Protein AF-A0A3D0MZP7-F1 (afdb_monomer)

Nearest PDB structures (foldseek):
  9etn-assembly1_A  TM=4.010E-01  e=2.935E-01  Mus musculus
  6pai-assembly1_A  TM=3.762E-01  e=2.796E+00  Homo sapiens
  7ukn-assembly1_A  TM=3.385E-01  e=3.761E+00  Homo sapiens
  4a0a-assembly1_A  TM=2.813E-01  e=3.340E+00  Homo sapiens
  7lps-assembly1_A  TM=2.825E-01  e=3.340E+00  Homo sapiens

Foldseek 3Di:
DAQAFALLPLDADDQVNVQQFACCLCVPPVNAHQWEWGDRPNPNAIWTWHQALQQKIKTWDFPDHRNDTDTDPPRIDIDPDGDPSVPNDDPHHWYWHHNPSLRGTWIKGWDDFDQDPVVRDTGIGIDTDDDPDNCVDDDPVVVVVVSVVVSVVVVVD

Sequence (157 aa):
SGILKADEINKVWTKEEISALSNDFIFNSLNIKNPLIADENGDGNFDILNFESNGEIRAYYNTGSNQNPVFSKDNFKIFDEKISSVINSIPMPLVFADNDGDKDPDMFLITDVKYNNVEKTFQKEVKVMENSFDFSHYTLITIILVLIIVILLIKIL

Mean predicted aligned error: 7.78 Å

Radius of gyration: 14.93 Å; Cα contacts (8 Å, |Δi|>4): 304; chains: 1; bounding box: 35×36×46 Å

Solvent-accessible surface area (backbone atoms only — not comparable to full-atom values): 9046 Å² total; per-residue (Å²): 136,49,67,69,46,30,44,70,50,97,59,61,50,50,59,68,57,63,58,63,41,32,64,58,62,64,66,22,97,82,72,50,71,32,30,36,32,30,17,59,87,54,79,67,36,54,19,40,43,44,59,40,68,87,13,44,34,34,41,34,50,41,77,53,38,58,74,54,66,39,77,49,98,85,44,63,47,75,52,92,63,67,48,69,57,84,60,51,68,56,96,45,33,34,37,46,37,14,60,85,66,85,65,41,54,18,42,34,38,53,38,76,78,40,78,38,85,85,81,73,42,77,47,62,44,61,47,77,48,81,60,96,59,92,51,93,81,60,52,51,68,56,59,50,48,50,52,50,51,50,55,53,54,60,74,74,109

Structure (mmCIF, N/CA/C/O backbone):
data_AF-A0A3D0MZP7-F1
#
_entry.id   AF-A0A3D0MZP7-F1
#
loop_
_atom_site.group_PDB
_atom_site.id
_atom_site.type_symbol
_atom_site.label_atom_id
_atom_site.label_alt_id
_atom_site.label_comp_id
_atom_site.label_asym_id
_atom_site.label_entity_id
_atom_site.label_seq_id
_atom_site.pdbx_PDB_ins_code
_atom_site.Cartn_x
_atom_site.Cartn_y
_atom_site.Cartn_z
_atom_site.occupancy
_atom_site.B_iso_or_equiv
_atom_site.auth_seq_id
_atom_site.auth_comp_id
_atom_site.auth_asym_id
_atom_site.auth_atom_id
_atom_site.pdbx_PDB_model_num
ATOM 1 N N . SER A 1 1 ? -2.620 1.245 -18.875 1.00 35.50 1 SER A N 1
ATOM 2 C CA . SER A 1 1 ? -2.856 2.697 -18.771 1.00 35.50 1 SER A CA 1
ATOM 3 C C . SER A 1 1 ? -3.444 2.970 -17.400 1.00 35.50 1 SER A C 1
ATOM 5 O O . SER A 1 1 ? -4.482 2.397 -17.102 1.00 35.50 1 SER A O 1
ATOM 7 N N . GLY A 1 2 ? -2.749 3.774 -16.587 1.00 44.66 2 GLY A N 1
ATOM 8 C CA . GLY A 1 2 ? -3.051 4.024 -15.167 1.00 44.66 2 GLY A CA 1
ATOM 9 C C . GLY A 1 2 ? -2.367 3.001 -14.252 1.00 44.66 2 GLY A C 1
ATOM 10 O O . GLY A 1 2 ? -2.570 1.810 -14.447 1.00 44.66 2 GLY A O 1
ATOM 11 N N . ILE A 1 3 ? -1.502 3.456 -13.337 1.00 45.22 3 ILE A N 1
ATOM 12 C CA . ILE A 1 3 ? -0.846 2.615 -12.308 1.00 45.22 3 ILE A CA 1
ATOM 13 C C . ILE A 1 3 ? -1.716 2.506 -11.056 1.00 45.22 3 ILE A C 1
ATOM 15 O O . ILE A 1 3 ? -1.619 1.527 -10.337 1.00 45.22 3 ILE A O 1
ATOM 19 N N . LEU A 1 4 ? -2.560 3.500 -10.791 1.00 48.81 4 LEU A N 1
ATOM 20 C CA . LEU A 1 4 ? -3.542 3.439 -9.720 1.00 48.81 4 LEU A CA 1
ATOM 21 C C . LEU A 1 4 ? -4.900 3.530 -10.390 1.00 48.81 4 LEU A C 1
ATOM 23 O O . LEU A 1 4 ? -5.187 4.517 -11.073 1.00 48.81 4 LEU A O 1
ATOM 27 N N . LYS A 1 5 ? -5.689 2.478 -10.254 1.00 49.88 5 LYS A N 1
ATOM 28 C CA . LYS A 1 5 ? -7.124 2.573 -10.458 1.00 49.88 5 LYS A CA 1
ATOM 29 C C . LYS A 1 5 ? -7.730 2.830 -9.082 1.00 49.88 5 LYS A C 1
ATOM 31 O O . LYS A 1 5 ? -7.152 2.423 -8.074 1.00 49.88 5 LYS A O 1
ATOM 36 N N . ALA A 1 6 ? -8.864 3.525 -9.023 1.00 47.94 6 ALA A N 1
ATOM 37 C CA . ALA A 1 6 ? -9.730 3.317 -7.869 1.00 47.94 6 ALA A CA 1
ATOM 38 C C . ALA A 1 6 ? -10.010 1.811 -7.797 1.00 47.94 6 ALA A C 1
ATOM 40 O O . ALA A 1 6 ? -10.024 1.160 -8.850 1.00 47.94 6 ALA A O 1
ATOM 41 N N . ASP A 1 7 ? -10.176 1.279 -6.584 1.00 51.75 7 ASP A N 1
ATOM 42 C CA . ASP A 1 7 ? -10.727 -0.064 -6.390 1.00 51.75 7 ASP A CA 1
ATOM 43 C C . ASP A 1 7 ? -11.850 -0.235 -7.431 1.00 51.75 7 ASP A C 1
ATOM 45 O O . ASP A 1 7 ? -12.762 0.592 -7.509 1.00 51.75 7 ASP A O 1
ATOM 49 N N . GLU A 1 8 ? -11.722 -1.199 -8.356 1.00 51.41 8 GLU A N 1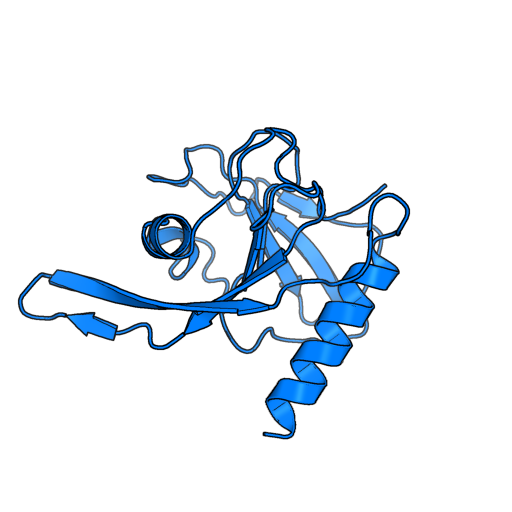
ATOM 50 C CA . GLU A 1 8 ? -12.715 -1.351 -9.437 1.00 51.41 8 GLU A CA 1
ATOM 51 C C . GLU A 1 8 ? -14.094 -1.728 -8.854 1.00 51.41 8 GLU A C 1
ATOM 53 O O . GLU A 1 8 ? -15.132 -1.674 -9.526 1.00 51.41 8 GLU A O 1
ATOM 58 N N . ILE A 1 9 ? -14.118 -2.071 -7.567 1.00 57.50 9 ILE A N 1
ATOM 59 C CA . ILE A 1 9 ? -15.295 -2.199 -6.736 1.00 57.50 9 ILE A CA 1
ATOM 60 C C . ILE A 1 9 ? -15.711 -0.784 -6.312 1.00 57.50 9 ILE A C 1
ATOM 62 O O . ILE A 1 9 ? -14.905 -0.048 -5.768 1.00 57.50 9 ILE A O 1
ATOM 66 N N . ASN A 1 10 ? -16.984 -0.404 -6.511 1.00 68.50 10 ASN A N 1
ATOM 67 C CA . ASN A 1 10 ? -17.570 0.886 -6.079 1.00 68.50 10 ASN A CA 1
ATOM 68 C C . ASN A 1 10 ? -17.618 1.033 -4.534 1.00 68.50 10 ASN A C 1
ATOM 70 O O . ASN A 1 10 ? -18.673 1.297 -3.950 1.00 68.50 10 ASN A O 1
ATOM 74 N N . LYS A 1 11 ? -16.509 0.747 -3.859 1.00 84.00 11 LYS A N 1
ATOM 75 C CA . LYS A 1 11 ? -16.336 0.771 -2.428 1.00 84.00 11 LYS A CA 1
ATOM 76 C C . LYS A 1 11 ? -15.780 2.134 -2.049 1.00 84.00 11 LYS A C 1
ATOM 78 O O . LYS A 1 11 ? -14.664 2.482 -2.411 1.00 84.00 11 LYS A O 1
ATOM 83 N N . VAL A 1 12 ? -16.557 2.834 -1.237 1.00 89.06 12 VAL A N 1
ATOM 84 C CA . VAL A 1 12 ? -16.110 4.023 -0.520 1.00 89.06 12 VAL A CA 1
ATOM 85 C C . VAL A 1 12 ? -15.397 3.571 0.751 1.00 89.06 12 VAL A C 1
ATOM 87 O O . VAL A 1 12 ? -15.949 2.778 1.518 1.00 89.06 12 VAL A O 1
ATOM 90 N N . TRP A 1 13 ? -14.174 4.041 0.956 1.00 90.75 13 TRP A N 1
ATOM 91 C CA . TRP A 1 13 ? -13.316 3.681 2.077 1.00 90.75 13 TRP A CA 1
ATOM 92 C C . TRP A 1 13 ? -13.323 4.772 3.141 1.00 90.75 13 TRP A C 1
ATOM 94 O O . TRP A 1 13 ? -13.073 5.937 2.867 1.00 90.75 13 TRP A O 1
ATOM 104 N N . THR A 1 14 ? -13.562 4.389 4.390 1.00 93.31 14 THR A N 1
ATOM 105 C CA . THR A 1 14 ? -13.517 5.315 5.531 1.00 93.31 14 THR A CA 1
ATOM 106 C C . THR A 1 14 ? -12.143 5.339 6.202 1.00 93.31 14 THR A C 1
ATOM 108 O O . THR A 1 14 ? -11.366 4.384 6.126 1.00 93.31 14 THR A O 1
ATOM 111 N N . LYS A 1 15 ? -11.848 6.402 6.962 1.00 93.75 15 LYS A N 1
ATOM 112 C CA . LYS A 1 15 ? -10.633 6.484 7.798 1.00 93.75 15 LYS A CA 1
ATOM 113 C C . LYS A 1 15 ? -10.517 5.310 8.768 1.00 93.75 15 LYS A C 1
ATOM 115 O O . LYS A 1 15 ? -9.416 4.819 9.010 1.00 93.75 15 LYS A O 1
ATOM 120 N N . GLU A 1 16 ? -11.638 4.863 9.322 1.00 93.62 16 GLU A N 1
ATOM 121 C CA . GLU A 1 16 ? -11.716 3.729 10.235 1.00 93.62 16 GLU A CA 1
ATOM 122 C C . GLU A 1 16 ? -11.340 2.422 9.528 1.00 93.62 16 GLU A C 1
ATOM 124 O O . GLU A 1 16 ? 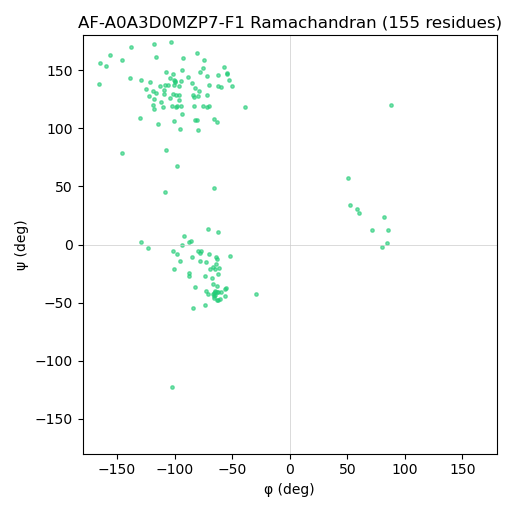-10.540 1.653 10.061 1.00 93.62 16 GLU A O 1
ATOM 129 N N . GLU A 1 17 ? -11.846 2.191 8.315 1.00 93.31 17 GLU A N 1
ATOM 130 C CA . GLU A 1 17 ? -11.483 1.016 7.515 1.00 93.31 17 GLU A CA 1
ATOM 131 C C . GLU A 1 17 ? -10.015 1.030 7.094 1.00 93.31 17 GLU A C 1
ATOM 133 O O . GLU A 1 17 ? -9.342 0.003 7.190 1.00 93.31 17 GLU A O 1
ATOM 138 N N . ILE A 1 18 ? -9.494 2.192 6.692 1.00 94.06 18 ILE A N 1
ATOM 139 C CA . ILE A 1 18 ? -8.077 2.352 6.355 1.00 94.06 18 ILE A CA 1
ATOM 140 C C . ILE A 1 18 ? -7.188 2.130 7.586 1.00 94.06 18 ILE A C 1
ATOM 142 O O . ILE A 1 18 ? -6.161 1.454 7.505 1.00 94.06 18 ILE A O 1
ATOM 146 N N . SER A 1 19 ? -7.592 2.621 8.760 1.00 92.56 19 SER A N 1
ATOM 147 C CA . SER A 1 19 ? -6.876 2.367 10.018 1.00 92.56 19 SER A CA 1
ATOM 148 C C . SER A 1 19 ? -6.879 0.875 10.387 1.00 92.56 19 SER A C 1
ATOM 150 O O . SER A 1 19 ? -5.872 0.340 10.876 1.00 92.56 19 SER A O 1
ATOM 152 N N . ALA A 1 20 ? -7.985 0.187 10.087 1.00 92.31 20 ALA A N 1
ATOM 153 C CA . ALA A 1 20 ? -8.192 -1.235 10.335 1.00 92.31 20 ALA A CA 1
ATOM 154 C C . ALA A 1 20 ? -7.479 -2.170 9.342 1.00 92.31 20 ALA A C 1
ATOM 156 O O . ALA A 1 20 ? -7.484 -3.384 9.562 1.00 92.31 20 ALA A O 1
ATOM 157 N N . LEU A 1 21 ? -6.837 -1.646 8.288 1.00 92.81 21 LEU A N 1
ATOM 158 C CA . LEU A 1 21 ? -5.973 -2.455 7.427 1.00 92.81 21 LEU A CA 1
ATOM 159 C C . LEU A 1 21 ? -4.905 -3.177 8.252 1.00 92.81 21 LEU A C 1
ATOM 161 O O . LEU A 1 21 ? -4.402 -2.649 9.257 1.00 92.81 21 LEU A O 1
ATOM 165 N N . SER A 1 22 ? -4.535 -4.383 7.806 1.00 92.19 22 SER A N 1
ATOM 166 C CA . SER A 1 22 ? -3.521 -5.177 8.497 1.00 92.19 22 SER A CA 1
ATOM 167 C C . SER A 1 22 ? -2.241 -4.369 8.715 1.00 92.19 22 SER A C 1
ATOM 169 O O . SER A 1 22 ? -1.779 -3.616 7.853 1.00 92.19 22 SER A O 1
ATOM 171 N N . ASN A 1 23 ? -1.627 -4.560 9.880 1.00 93.62 23 ASN A N 1
ATOM 172 C CA . ASN A 1 23 ? -0.309 -4.003 10.167 1.00 93.62 23 ASN A CA 1
ATOM 173 C C . ASN A 1 23 ? 0.761 -4.532 9.203 1.00 93.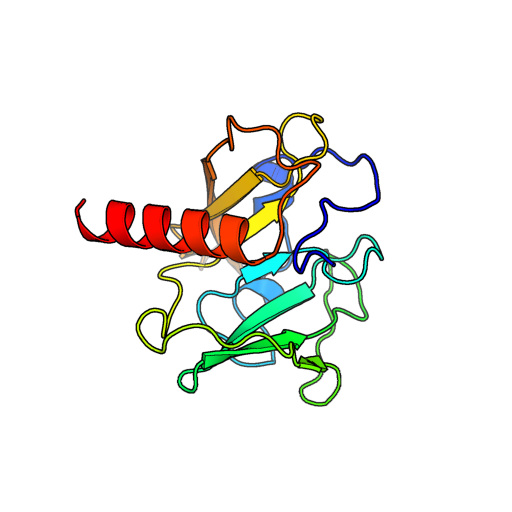62 23 ASN A C 1
ATOM 175 O O . ASN A 1 23 ? 1.770 -3.859 9.018 1.00 93.62 23 ASN A O 1
ATOM 179 N N . ASP A 1 24 ? 0.511 -5.664 8.544 1.00 94.94 24 ASP A N 1
ATOM 180 C CA . ASP A 1 24 ? 1.392 -6.265 7.541 1.00 94.94 24 ASP A CA 1
ATOM 181 C C . ASP A 1 24 ? 1.453 -5.471 6.231 1.00 94.94 24 ASP A C 1
ATOM 183 O O . ASP A 1 24 ? 2.298 -5.755 5.393 1.00 94.94 24 ASP A O 1
ATOM 187 N N . PHE A 1 25 ? 0.622 -4.444 6.038 1.00 94.75 25 PHE A N 1
ATOM 188 C CA . PHE A 1 25 ? 0.892 -3.446 5.002 1.00 94.75 25 PHE A CA 1
ATOM 189 C C . PHE A 1 25 ? 2.042 -2.527 5.428 1.00 94.75 25 PHE A C 1
ATOM 191 O O . PHE A 1 25 ? 3.038 -2.390 4.720 1.00 94.75 25 PHE A O 1
ATOM 198 N N . ILE A 1 26 ? 1.948 -1.941 6.627 1.00 92.94 26 ILE A N 1
ATOM 199 C CA . ILE A 1 26 ? 2.911 -0.957 7.155 1.00 92.94 26 ILE A CA 1
ATOM 200 C C . ILE A 1 26 ? 4.252 -1.616 7.508 1.00 92.94 26 ILE A C 1
ATOM 202 O O . ILE A 1 26 ? 5.314 -1.072 7.209 1.00 92.94 26 ILE A O 1
ATOM 206 N N . PHE A 1 27 ? 4.201 -2.791 8.133 1.00 93.38 27 PHE A N 1
ATOM 207 C CA . PHE A 1 27 ? 5.347 -3.603 8.547 1.00 93.38 27 PHE A CA 1
ATOM 208 C C . PHE A 1 27 ? 5.466 -4.853 7.670 1.00 93.38 27 PHE A C 1
ATOM 210 O O . PHE A 1 27 ? 5.644 -5.965 8.162 1.00 93.38 27 PHE A O 1
ATOM 217 N N . ASN A 1 28 ? 5.323 -4.662 6.360 1.00 94.94 28 ASN A N 1
ATOM 218 C CA . ASN A 1 28 ? 5.289 -5.742 5.381 1.00 94.94 28 ASN A CA 1
ATOM 219 C C . ASN A 1 28 ? 6.531 -6.640 5.395 1.00 94.94 28 ASN A C 1
ATOM 221 O O . ASN A 1 28 ? 7.656 -6.218 5.675 1.00 94.94 28 ASN A O 1
ATOM 225 N N . SER A 1 29 ? 6.318 -7.891 4.981 1.00 96.06 29 SER A N 1
ATOM 226 C CA . SER A 1 29 ? 7.354 -8.923 4.842 1.00 96.06 29 SER A CA 1
ATOM 227 C C . SER A 1 29 ? 8.432 -8.587 3.797 1.00 96.06 29 SER A C 1
ATOM 229 O O . SER A 1 29 ? 9.483 -9.234 3.751 1.00 96.06 29 SER A O 1
ATOM 231 N N . LEU A 1 30 ? 8.199 -7.567 2.964 1.00 95.56 30 LEU A N 1
ATOM 232 C CA . LEU A 1 30 ? 9.129 -7.087 1.942 1.00 95.56 30 LEU A CA 1
ATOM 233 C C . LEU A 1 30 ? 10.159 -6.090 2.502 1.00 95.56 30 LEU A C 1
ATOM 235 O O . LEU A 1 30 ? 11.149 -5.812 1.826 1.00 95.56 30 LEU A O 1
ATOM 239 N N . ASN A 1 31 ? 9.981 -5.605 3.739 1.00 93.50 31 ASN A N 1
ATOM 240 C CA . ASN A 1 31 ? 10.762 -4.526 4.362 1.00 93.50 31 ASN A CA 1
ATOM 241 C C . ASN A 1 31 ? 10.695 -3.186 3.604 1.00 93.50 31 ASN A C 1
ATOM 243 O O . ASN A 1 31 ? 11.618 -2.369 3.698 1.00 93.50 31 ASN A O 1
ATOM 247 N N . ILE A 1 32 ? 9.610 -2.942 2.869 1.00 91.62 32 ILE A N 1
ATOM 248 C CA . ILE A 1 32 ? 9.352 -1.656 2.219 1.00 91.62 32 ILE A CA 1
ATOM 249 C C . ILE A 1 32 ? 8.905 -0.670 3.292 1.00 91.62 32 ILE A C 1
ATOM 251 O O . ILE A 1 32 ? 7.899 -0.881 3.971 1.00 91.62 32 ILE A O 1
ATOM 255 N N . LYS A 1 33 ? 9.669 0.409 3.461 1.00 89.31 33 LYS A N 1
ATOM 256 C CA . LYS A 1 33 ? 9.348 1.470 4.418 1.00 89.31 33 LYS A CA 1
ATOM 257 C C . LYS A 1 33 ? 8.393 2.460 3.778 1.00 89.31 33 LYS A C 1
ATOM 259 O O . LYS A 1 33 ? 8.632 2.863 2.645 1.00 89.31 33 LYS A O 1
ATOM 264 N N . ASN A 1 34 ? 7.398 2.906 4.543 1.00 86.94 34 ASN A N 1
ATOM 265 C CA . ASN A 1 34 ? 6.424 3.903 4.098 1.00 86.94 34 ASN A CA 1
ATOM 266 C C . ASN A 1 34 ? 5.797 3.524 2.743 1.00 86.94 34 ASN A C 1
ATOM 268 O O . ASN A 1 34 ? 5.941 4.269 1.773 1.00 86.94 34 ASN A O 1
ATOM 272 N N . PRO A 1 35 ? 5.178 2.335 2.653 1.00 90.06 35 PRO A N 1
ATOM 273 C CA . PRO A 1 35 ? 4.653 1.829 1.393 1.00 90.06 35 PRO A CA 1
ATOM 274 C C . PRO A 1 35 ? 3.552 2.740 0.849 1.00 90.06 35 PRO A C 1
ATOM 276 O O . PRO A 1 35 ? 2.762 3.297 1.617 1.00 90.06 35 PRO A O 1
ATOM 279 N N . LEU A 1 36 ? 3.483 2.838 -0.479 1.00 90.06 36 LEU A N 1
ATOM 280 C CA . LEU A 1 36 ? 2.264 3.251 -1.161 1.00 90.06 36 LEU A CA 1
ATOM 281 C C . LEU A 1 36 ? 1.388 2.011 -1.316 1.00 90.06 36 LEU A C 1
ATOM 283 O O . LEU A 1 36 ? 1.864 0.975 -1.774 1.00 90.06 36 LEU A O 1
ATOM 287 N N . ILE A 1 37 ? 0.135 2.120 -0.904 1.00 91.69 37 ILE A N 1
ATOM 288 C CA . ILE A 1 37 ? -0.837 1.036 -0.850 1.00 91.69 37 ILE A CA 1
ATOM 289 C C . ILE A 1 37 ? -1.990 1.398 -1.787 1.00 91.69 37 ILE A C 1
ATOM 291 O O . ILE A 1 37 ? -2.542 2.490 -1.677 1.00 91.69 37 ILE A O 1
ATOM 295 N N . ALA A 1 38 ? -2.326 0.526 -2.731 1.00 89.50 38 ALA A N 1
ATOM 296 C CA . ALA A 1 38 ? -3.400 0.757 -3.702 1.00 89.50 38 ALA A CA 1
ATOM 297 C C . ALA A 1 38 ? -3.785 -0.551 -4.397 1.00 89.50 38 ALA A C 1
ATOM 299 O O . ALA A 1 38 ? -2.954 -1.448 -4.463 1.00 89.50 38 ALA A O 1
ATOM 300 N N . ASP A 1 39 ? -5.001 -0.656 -4.929 1.00 88.56 39 ASP A N 1
ATOM 301 C CA . ASP A 1 39 ? -5.395 -1.779 -5.790 1.00 88.56 39 ASP A CA 1
ATOM 302 C C . ASP A 1 39 ? -4.841 -1.532 -7.206 1.00 88.56 39 ASP A C 1
ATOM 304 O O . ASP A 1 39 ? -5.365 -0.714 -7.967 1.00 88.56 39 ASP A O 1
ATOM 308 N N . GLU A 1 40 ? -3.701 -2.150 -7.539 1.00 85.94 40 GLU A N 1
ATOM 309 C CA . GLU A 1 40 ? -3.037 -1.923 -8.832 1.00 85.94 40 GLU A CA 1
ATOM 310 C C . GLU A 1 40 ? -3.663 -2.762 -9.940 1.00 85.94 40 GLU A C 1
ATOM 312 O O . GLU A 1 40 ? -3.739 -2.327 -11.095 1.00 85.94 40 GLU A O 1
ATOM 317 N N . ASN A 1 41 ? -4.068 -3.984 -9.604 1.00 85.62 41 ASN A N 1
ATOM 318 C CA . ASN A 1 41 ? -4.486 -4.982 -10.577 1.00 85.62 41 ASN A CA 1
ATOM 319 C C . ASN A 1 41 ? -6.018 -5.073 -10.743 1.00 85.62 41 ASN A C 1
ATOM 321 O O . ASN A 1 41 ? -6.465 -5.717 -11.696 1.00 85.62 41 ASN A O 1
ATOM 325 N N . GLY A 1 42 ? -6.795 -4.381 -9.905 1.00 83.12 42 GLY A N 1
ATOM 326 C CA . GLY A 1 42 ? -8.256 -4.322 -9.950 1.00 83.12 42 GLY A CA 1
ATOM 327 C C . GLY A 1 42 ? -8.940 -5.520 -9.290 1.00 83.12 42 GLY A C 1
ATOM 328 O O . GLY A 1 42 ? -10.058 -5.865 -9.677 1.00 83.12 42 GLY A O 1
ATOM 329 N N . ASP A 1 43 ? -8.270 -6.213 -8.366 1.00 86.19 43 ASP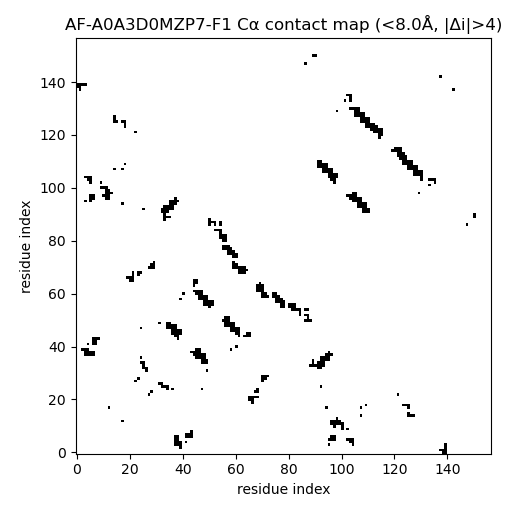 A N 1
ATOM 330 C CA . ASP A 1 43 ? -8.817 -7.400 -7.700 1.00 86.19 43 ASP A CA 1
ATOM 331 C C . ASP A 1 43 ? -9.530 -7.102 -6.365 1.00 86.19 43 ASP A C 1
ATOM 333 O O . ASP A 1 43 ? -10.091 -8.013 -5.742 1.00 86.19 43 ASP A O 1
ATOM 337 N N . GLY A 1 44 ? -9.569 -5.829 -5.955 1.00 85.88 44 GLY A N 1
ATOM 338 C CA . GLY A 1 44 ? -10.186 -5.358 -4.717 1.00 85.88 44 GLY A CA 1
ATOM 339 C C . GLY A 1 44 ? -9.324 -5.544 -3.467 1.00 85.88 44 GLY A C 1
ATOM 340 O O . GLY A 1 44 ? -9.731 -5.165 -2.359 1.00 85.88 44 GLY A O 1
ATOM 341 N N . ASN A 1 45 ? -8.135 -6.136 -3.599 1.00 91.56 45 ASN A N 1
ATOM 342 C CA . ASN A 1 45 ? -7.136 -6.166 -2.543 1.00 91.56 45 ASN A CA 1
ATOM 343 C C . ASN A 1 45 ? -6.076 -5.110 -2.808 1.00 91.56 45 ASN A C 1
ATOM 345 O O . ASN A 1 45 ? -5.575 -4.933 -3.910 1.00 91.56 45 ASN A O 1
ATOM 349 N N . PHE A 1 46 ? -5.692 -4.414 -1.749 1.00 93.38 46 PHE A N 1
ATOM 350 C CA . PHE A 1 46 ? -4.600 -3.477 -1.833 1.00 93.38 46 PHE A CA 1
ATOM 351 C C . PHE A 1 46 ? -3.270 -4.208 -2.016 1.00 93.38 46 PHE A C 1
ATOM 353 O O . PHE A 1 46 ? -2.966 -5.162 -1.293 1.00 93.38 46 PHE A O 1
ATOM 360 N N . ASP A 1 47 ? -2.456 -3.667 -2.911 1.00 94.56 47 ASP A N 1
ATOM 361 C CA . ASP A 1 47 ? -1.080 -4.030 -3.214 1.00 94.56 47 ASP A CA 1
ATOM 362 C C . ASP A 1 47 ? -0.095 -3.025 -2.607 1.00 94.56 47 ASP A C 1
ATOM 364 O O . ASP A 1 47 ? -0.486 -1.990 -2.065 1.00 94.56 47 ASP A O 1
ATOM 368 N N . ILE A 1 48 ? 1.207 -3.312 -2.711 1.00 94.12 48 ILE A N 1
ATOM 369 C CA . ILE A 1 48 ? 2.266 -2.366 -2.335 1.00 94.12 48 ILE A CA 1
ATOM 370 C C . ILE A 1 48 ? 3.021 -1.901 -3.575 1.00 94.12 48 ILE A C 1
ATOM 372 O O . ILE A 1 48 ? 3.661 -2.701 -4.257 1.00 94.12 48 ILE A O 1
ATOM 376 N N . LEU A 1 49 ? 3.046 -0.590 -3.804 1.00 89.81 49 LEU A N 1
ATOM 377 C CA . LEU A 1 49 ? 3.921 0.039 -4.782 1.00 89.81 49 LEU A CA 1
ATOM 378 C C . LEU A 1 49 ? 5.182 0.567 -4.094 1.00 89.81 49 LEU A C 1
ATOM 380 O O . LEU A 1 49 ? 5.125 1.368 -3.157 1.00 89.81 49 LEU A O 1
ATOM 384 N N . ASN A 1 50 ? 6.335 0.123 -4.587 1.00 87.69 50 ASN A N 1
ATOM 385 C CA . ASN A 1 50 ? 7.646 0.563 -4.141 1.00 87.69 50 ASN A CA 1
ATOM 386 C C . ASN A 1 50 ? 8.325 1.431 -5.200 1.00 87.69 50 ASN A C 1
ATOM 388 O O . ASN A 1 50 ? 8.413 1.035 -6.364 1.00 87.69 50 ASN A O 1
ATOM 392 N N . PHE A 1 51 ? 8.868 2.566 -4.765 1.00 82.12 51 PHE A N 1
ATOM 393 C CA . PHE A 1 51 ? 9.719 3.430 -5.577 1.00 82.12 51 PHE A CA 1
ATOM 394 C C . PHE A 1 51 ? 11.171 3.158 -5.204 1.00 82.12 51 PHE A C 1
ATOM 396 O O . PHE A 1 51 ? 11.639 3.522 -4.124 1.00 82.12 51 PHE A O 1
ATOM 403 N N . GLU A 1 52 ? 11.872 2.468 -6.089 1.00 82.50 52 GLU A N 1
ATOM 404 C CA . GLU A 1 52 ? 13.269 2.114 -5.899 1.00 82.50 52 GLU A CA 1
ATOM 405 C C . GLU A 1 52 ? 14.165 3.343 -6.128 1.00 82.50 52 GLU A C 1
ATOM 407 O O . GLU A 1 52 ? 13.866 4.238 -6.921 1.00 82.50 52 GLU A O 1
ATOM 412 N N . SER A 1 53 ? 15.328 3.377 -5.477 1.00 81.25 53 SER A N 1
ATOM 413 C CA . SER A 1 53 ? 16.280 4.500 -5.581 1.00 81.25 53 SER A CA 1
ATOM 414 C C . SER A 1 53 ? 16.862 4.707 -6.988 1.00 81.25 53 SER A C 1
ATOM 416 O O . SER A 1 53 ? 17.410 5.765 -7.300 1.00 81.25 53 SER A O 1
ATOM 418 N N . ASN A 1 54 ? 16.744 3.699 -7.852 1.00 82.56 54 ASN A N 1
ATOM 419 C CA . ASN A 1 54 ? 17.120 3.755 -9.264 1.00 82.56 54 ASN A CA 1
ATOM 420 C C . ASN A 1 54 ? 15.999 4.320 -10.166 1.00 82.56 54 ASN A C 1
ATOM 422 O O . ASN A 1 54 ? 16.171 4.357 -11.387 1.00 82.56 54 ASN A O 1
ATOM 426 N N . GLY A 1 55 ? 14.874 4.745 -9.581 1.00 78.81 55 GLY A N 1
ATOM 427 C CA . GLY A 1 55 ? 13.714 5.283 -10.286 1.00 78.81 55 GLY A CA 1
ATOM 428 C C . GLY A 1 55 ? 12.730 4.233 -10.803 1.00 78.81 55 GLY A C 1
ATOM 429 O O . GLY A 1 55 ? 11.753 4.609 -11.449 1.00 78.81 55 GLY A O 1
ATOM 430 N N . GLU A 1 56 ? 12.973 2.939 -10.563 1.00 85.50 56 GLU A N 1
ATOM 431 C CA . GLU A 1 56 ? 12.022 1.874 -10.899 1.00 85.50 56 GLU A CA 1
ATOM 432 C C . GLU A 1 56 ? 10.812 1.902 -9.966 1.00 85.50 56 GLU A C 1
ATOM 434 O O . GLU A 1 56 ? 10.929 2.166 -8.769 1.00 85.50 56 GLU A O 1
ATOM 439 N N . ILE A 1 57 ? 9.653 1.560 -10.521 1.00 85.06 57 ILE A N 1
ATOM 440 C CA . ILE A 1 57 ? 8.428 1.338 -9.760 1.00 85.06 57 ILE A CA 1
ATOM 441 C C . ILE A 1 57 ? 8.131 -0.159 -9.794 1.00 85.06 57 ILE A C 1
ATOM 443 O O . ILE A 1 57 ? 8.122 -0.767 -10.869 1.00 85.06 57 ILE A O 1
ATOM 447 N N . ARG A 1 58 ? 7.881 -0.750 -8.624 1.00 90.06 58 ARG A N 1
ATOM 448 C CA . ARG A 1 58 ? 7.464 -2.151 -8.487 1.00 90.06 58 ARG A CA 1
ATOM 449 C C . ARG A 1 58 ? 6.131 -2.241 -7.765 1.00 90.06 58 ARG A C 1
ATOM 451 O O . ARG A 1 58 ? 6.027 -1.704 -6.670 1.00 90.06 58 ARG A O 1
ATOM 458 N N . ALA A 1 59 ? 5.158 -2.941 -8.338 1.00 91.81 59 ALA A N 1
ATOM 459 C CA . ALA A 1 59 ? 3.930 -3.330 -7.644 1.00 91.81 59 ALA A CA 1
ATOM 460 C C . ALA A 1 59 ? 4.063 -4.772 -7.154 1.00 91.81 59 ALA A C 1
AT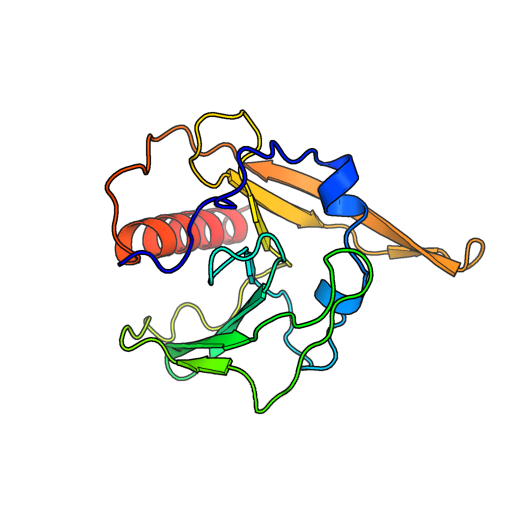OM 462 O O . ALA A 1 59 ? 4.257 -5.672 -7.968 1.00 91.81 59 ALA A O 1
ATOM 463 N N . TYR A 1 60 ? 3.990 -4.985 -5.843 1.00 96.19 60 TYR A N 1
ATOM 464 C CA . TYR A 1 60 ? 3.977 -6.301 -5.213 1.00 96.19 60 TYR A CA 1
ATOM 465 C C . TYR A 1 60 ? 2.543 -6.688 -4.882 1.00 96.19 60 TYR A C 1
ATOM 467 O O . TYR A 1 60 ? 1.902 -6.025 -4.063 1.00 96.19 60 TYR A O 1
ATOM 475 N N . TYR A 1 61 ? 2.080 -7.776 -5.492 1.00 95.81 61 TYR A N 1
ATOM 476 C CA . TYR A 1 61 ? 0.680 -8.165 -5.408 1.00 95.81 61 TYR A CA 1
ATOM 477 C C . TYR A 1 61 ? 0.339 -8.847 -4.091 1.00 95.81 61 TYR A C 1
ATOM 479 O O . TYR A 1 61 ? 1.029 -9.785 -3.663 1.00 95.81 61 TYR A O 1
ATOM 487 N N . ASN A 1 62 ? -0.752 -8.404 -3.477 1.00 96.69 62 ASN A N 1
ATOM 488 C CA . ASN A 1 62 ? -1.339 -9.059 -2.326 1.00 96.69 62 ASN A CA 1
ATOM 489 C C . ASN A 1 62 ? -2.183 -10.254 -2.776 1.00 96.69 62 ASN A C 1
ATOM 491 O O . ASN A 1 62 ? -3.295 -10.119 -3.262 1.00 96.69 62 ASN A O 1
ATOM 495 N N . THR A 1 63 ? -1.678 -11.458 -2.539 1.00 96.69 63 THR A N 1
ATOM 496 C CA . THR A 1 63 ? -2.391 -12.705 -2.879 1.00 96.69 63 THR A CA 1
ATOM 497 C C . THR A 1 63 ? -3.337 -13.201 -1.778 1.00 96.69 63 THR A C 1
ATOM 499 O O . THR A 1 63 ? -3.912 -14.283 -1.892 1.00 96.69 63 THR A O 1
ATOM 502 N N . GLY A 1 64 ? -3.446 -12.448 -0.681 1.00 96.06 64 GLY A N 1
ATOM 503 C CA . GLY A 1 64 ? -4.294 -12.742 0.469 1.00 96.06 64 GLY A CA 1
ATOM 504 C C . GLY A 1 64 ? -5.567 -11.899 0.470 1.00 96.06 64 GLY A C 1
ATOM 505 O O . GLY A 1 64 ? -6.370 -11.960 -0.450 1.00 96.06 64 GLY A O 1
ATOM 506 N N . SER A 1 65 ? -5.773 -11.150 1.552 1.00 95.06 65 SER A N 1
ATOM 507 C CA . SER A 1 65 ? -6.885 -10.200 1.703 1.00 95.06 65 SER A CA 1
ATOM 508 C C . SER A 1 65 ? -6.400 -8.907 2.352 1.00 95.06 65 SER A C 1
ATOM 510 O O . SER A 1 65 ? -5.306 -8.865 2.913 1.00 95.06 65 SER A O 1
ATOM 512 N N . ASN A 1 66 ? -7.227 -7.864 2.375 1.00 93.81 66 ASN A N 1
ATOM 513 C CA . ASN A 1 66 ? -6.905 -6.617 3.085 1.00 93.81 66 ASN A CA 1
ATOM 514 C C . ASN A 1 66 ? -6.743 -6.796 4.614 1.00 93.81 66 ASN A C 1
ATOM 516 O O . ASN A 1 66 ? -6.030 -6.031 5.268 1.00 93.81 66 ASN A O 1
ATOM 520 N N . GLN A 1 67 ? -7.371 -7.821 5.200 1.00 94.56 67 GLN A N 1
ATOM 521 C CA . GLN A 1 67 ? -7.246 -8.143 6.629 1.00 94.56 67 GLN A CA 1
ATOM 522 C C . GLN A 1 67 ? -6.062 -9.067 6.931 1.00 94.56 67 GLN A C 1
ATOM 524 O O . GLN A 1 67 ? -5.562 -9.072 8.054 1.00 94.56 67 GLN A O 1
ATOM 529 N N . ASN A 1 68 ? -5.621 -9.852 5.950 1.00 96.00 68 ASN A N 1
ATOM 530 C CA . ASN A 1 68 ? -4.505 -10.779 6.082 1.00 96.00 68 ASN A CA 1
ATOM 531 C C . ASN A 1 68 ? -3.740 -10.844 4.750 1.00 96.00 68 ASN A C 1
ATOM 533 O O . ASN A 1 68 ? -4.009 -11.740 3.936 1.00 96.00 68 ASN A O 1
ATOM 537 N N . PRO A 1 69 ? -2.885 -9.845 4.469 1.00 97.38 69 PRO A N 1
ATOM 538 C CA . PRO A 1 69 ? -2.228 -9.729 3.182 1.00 97.38 69 PRO A CA 1
ATOM 539 C C . PRO A 1 69 ? -1.062 -10.711 3.064 1.00 97.38 69 PRO A C 1
ATOM 541 O O . PRO A 1 69 ? -0.380 -11.023 4.040 1.00 97.38 69 PRO A O 1
ATOM 544 N N . VAL A 1 70 ? -0.806 -11.185 1.846 1.00 97.88 70 VAL A N 1
ATOM 545 C CA . VAL A 1 70 ? 0.278 -12.128 1.551 1.00 97.88 70 VAL A CA 1
ATOM 546 C C . VAL A 1 70 ? 1.101 -11.612 0.380 1.00 97.88 70 VAL A C 1
ATOM 548 O O . VAL A 1 70 ? 0.660 -11.652 -0.770 1.00 97.88 70 VAL A O 1
ATOM 551 N N . PHE A 1 71 ? 2.326 -11.182 0.684 1.00 97.69 71 PHE A N 1
ATOM 552 C CA . PHE A 1 71 ? 3.290 -10.674 -0.290 1.00 97.69 71 PHE A CA 1
ATOM 553 C C . PHE A 1 71 ? 4.439 -11.656 -0.533 1.00 97.69 71 PHE A C 1
ATOM 555 O O . PHE A 1 71 ? 4.894 -12.347 0.382 1.00 97.69 71 PHE A O 1
ATOM 562 N N . SER A 1 72 ? 4.967 -11.652 -1.759 1.00 96.50 72 SER A N 1
ATOM 563 C CA . SER A 1 72 ? 6.170 -12.390 -2.154 1.00 96.50 72 SER A CA 1
ATOM 564 C C . SER A 1 72 ? 7.149 -11.467 -2.872 1.00 96.50 72 SER A C 1
ATOM 566 O O . SER A 1 72 ? 6.743 -10.642 -3.685 1.00 96.50 72 SER A O 1
ATOM 568 N N . LYS A 1 73 ? 8.452 -11.641 -2.617 1.00 95.12 73 LYS A N 1
ATOM 569 C CA . LYS A 1 73 ? 9.514 -10.882 -3.300 1.00 95.12 73 LYS A CA 1
ATOM 570 C C . LYS A 1 73 ? 9.627 -11.203 -4.788 1.00 95.12 73 LYS A C 1
ATOM 572 O O . LYS A 1 73 ? 10.194 -10.401 -5.517 1.00 95.12 73 LYS A O 1
ATOM 577 N N . ASP A 1 74 ? 9.087 -12.342 -5.210 1.00 95.94 74 ASP A N 1
ATOM 578 C CA . ASP A 1 74 ? 9.140 -12.811 -6.595 1.00 95.94 74 ASP A CA 1
ATOM 579 C C . ASP A 1 74 ? 7.826 -12.554 -7.354 1.00 95.94 74 ASP A C 1
ATOM 581 O O . ASP A 1 74 ? 7.756 -12.796 -8.555 1.00 95.94 74 ASP A O 1
ATOM 585 N N . ASN A 1 75 ? 6.780 -12.069 -6.670 1.00 95.25 75 ASN A N 1
ATOM 586 C CA . ASN A 1 75 ? 5.485 -11.762 -7.278 1.00 95.25 75 ASN A CA 1
ATOM 587 C C . ASN A 1 75 ? 5.287 -10.249 -7.379 1.00 95.25 75 ASN A C 1
ATOM 589 O O . ASN A 1 75 ? 4.649 -9.631 -6.523 1.00 95.25 75 ASN A O 1
ATOM 593 N N . PHE A 1 76 ? 5.875 -9.659 -8.414 1.00 94.75 76 PHE A N 1
ATOM 594 C CA . PHE A 1 76 ? 5.761 -8.233 -8.670 1.00 94.75 76 PHE A CA 1
ATOM 595 C C . PHE A 1 76 ? 5.749 -7.909 -10.160 1.00 94.75 76 PHE A C 1
ATOM 597 O O . PHE A 1 76 ? 6.251 -8.666 -10.994 1.00 94.75 76 PHE A O 1
ATOM 604 N N . LYS A 1 77 ? 5.220 -6.731 -10.478 1.00 91.94 77 LYS A N 1
ATOM 605 C CA . LYS A 1 77 ? 5.289 -6.100 -11.795 1.00 91.94 77 LYS A CA 1
ATOM 606 C C . LYS A 1 77 ? 6.237 -4.910 -11.743 1.00 91.94 77 LYS A C 1
ATOM 608 O O . LYS A 1 77 ? 6.200 -4.126 -10.798 1.00 91.94 77 LYS A O 1
ATOM 613 N N . ILE A 1 78 ? 7.072 -4.773 -12.769 1.00 89.94 78 ILE A N 1
ATOM 614 C CA . ILE A 1 78 ? 7.872 -3.568 -13.013 1.00 89.94 78 ILE A CA 1
ATOM 615 C C . ILE A 1 78 ? 7.117 -2.708 -14.020 1.00 89.94 78 ILE A C 1
ATOM 617 O O . ILE A 1 78 ? 6.608 -3.228 -15.013 1.00 89.94 78 ILE A O 1
ATOM 621 N N . PHE A 1 79 ? 7.059 -1.406 -13.770 1.00 83.69 79 PHE A N 1
ATOM 622 C CA . PHE A 1 79 ? 6.532 -0.450 -14.737 1.00 83.69 79 PHE A CA 1
ATOM 623 C C . PHE A 1 79 ? 7.630 0.047 -15.673 1.00 83.69 79 PHE A C 1
ATOM 625 O O . PHE A 1 79 ? 8.777 0.235 -15.260 1.00 83.69 79 PHE A O 1
ATOM 632 N N . ASP A 1 80 ? 7.270 0.267 -16.936 1.00 80.06 80 ASP A N 1
ATOM 633 C CA . ASP A 1 80 ? 8.194 0.802 -17.939 1.00 80.06 80 ASP A CA 1
ATOM 634 C C . ASP A 1 80 ? 8.572 2.254 -17.620 1.00 80.06 80 ASP A C 1
ATOM 636 O O . ASP A 1 80 ? 9.665 2.726 -17.955 1.00 80.06 80 ASP A O 1
ATOM 640 N N . GLU A 1 81 ? 7.671 2.975 -16.953 1.00 76.38 81 GLU A N 1
ATOM 641 C CA . GLU A 1 81 ? 7.901 4.335 -16.518 1.00 76.38 81 GLU A CA 1
ATOM 642 C C . GLU A 1 81 ? 8.898 4.389 -15.363 1.00 76.38 81 GLU A C 1
ATOM 644 O O . GLU A 1 81 ? 8.759 3.735 -14.329 1.00 76.38 81 GLU A O 1
ATOM 649 N N . LYS A 1 82 ? 9.905 5.243 -15.536 1.00 74.12 82 LYS A N 1
ATOM 650 C CA . LYS A 1 82 ? 10.872 5.564 -14.494 1.00 74.12 82 LYS A CA 1
ATOM 651 C C . LYS A 1 82 ? 10.588 6.940 -13.951 1.00 74.12 82 LYS A C 1
ATOM 653 O O . LYS A 1 82 ? 10.374 7.880 -14.719 1.00 74.12 82 LYS A O 1
ATOM 658 N N . ILE A 1 83 ? 10.659 7.075 -12.637 1.00 68.12 83 ILE A N 1
ATOM 659 C CA . ILE A 1 83 ? 10.588 8.385 -12.005 1.00 68.12 83 ILE A CA 1
ATOM 660 C C . ILE A 1 83 ? 11.988 8.836 -11.627 1.00 68.12 83 ILE A C 1
ATOM 662 O O . ILE A 1 83 ? 12.866 8.035 -11.319 1.00 68.12 83 ILE A O 1
ATOM 666 N N . SER A 1 84 ? 12.210 10.146 -11.692 1.00 66.50 84 SER A N 1
ATOM 667 C CA . SER A 1 84 ? 13.447 10.758 -11.227 1.00 66.50 84 SER A CA 1
ATOM 668 C C . SER A 1 84 ? 13.786 10.282 -9.811 1.00 66.50 84 SER A C 1
ATOM 670 O O . SER A 1 84 ? 12.930 10.311 -8.926 1.00 66.50 84 SER A O 1
ATOM 672 N N . SER A 1 85 ? 15.058 9.953 -9.572 1.00 60.97 85 SER A N 1
ATOM 673 C CA . SER A 1 85 ? 15.610 9.586 -8.256 1.00 60.97 85 SER A CA 1
ATOM 674 C C . SER A 1 85 ? 15.532 10.711 -7.210 1.00 60.97 85 SER A C 1
ATOM 676 O O . SER A 1 85 ? 16.133 10.643 -6.145 1.00 60.97 85 SER A O 1
ATOM 678 N N . VAL A 1 86 ? 14.813 11.797 -7.489 1.00 58.00 86 VAL A N 1
ATOM 679 C CA . VAL A 1 86 ? 14.493 12.832 -6.502 1.00 58.00 86 VAL A CA 1
ATOM 680 C C . VAL A 1 86 ? 13.422 12.335 -5.518 1.00 58.00 86 VAL A C 1
ATOM 682 O O . VAL A 1 86 ? 13.430 12.747 -4.356 1.00 58.00 86 VAL A O 1
ATOM 685 N N . ILE A 1 87 ? 12.556 11.398 -5.922 1.00 59.25 87 ILE A N 1
ATOM 686 C CA . ILE A 1 87 ? 11.596 10.725 -5.032 1.00 59.25 87 ILE A CA 1
ATOM 687 C C . ILE A 1 87 ? 12.122 9.358 -4.580 1.00 59.25 87 ILE A C 1
ATOM 689 O O . ILE A 1 87 ? 11.591 8.311 -4.918 1.00 59.25 87 ILE A O 1
ATOM 693 N N . ASN A 1 88 ? 13.185 9.370 -3.776 1.00 59.34 88 ASN A N 1
ATOM 694 C CA . ASN A 1 88 ? 13.765 8.139 -3.217 1.00 59.34 88 ASN A CA 1
ATOM 695 C C . ASN A 1 88 ? 12.986 7.564 -2.026 1.00 59.34 88 ASN A C 1
ATOM 697 O O . ASN A 1 88 ? 13.366 6.522 -1.498 1.00 59.34 88 ASN A O 1
ATOM 701 N N . SER A 1 89 ? 11.980 8.279 -1.512 1.00 63.75 89 SER A N 1
ATOM 702 C CA . SER A 1 89 ? 11.207 7.820 -0.361 1.00 63.75 89 SER A CA 1
ATOM 703 C C . SER A 1 89 ? 9.930 8.626 -0.184 1.00 63.75 89 SER A C 1
ATOM 705 O O . SER A 1 89 ? 9.937 9.858 -0.269 1.00 63.75 89 SER A O 1
ATOM 707 N N . ILE A 1 90 ? 8.856 7.914 0.128 1.00 72.25 90 ILE A N 1
ATOM 708 C CA . ILE A 1 90 ? 7.627 8.488 0.657 1.00 72.25 90 ILE A CA 1
ATOM 709 C C . ILE A 1 90 ? 7.823 8.689 2.173 1.00 72.25 90 ILE A C 1
ATOM 711 O O . ILE A 1 90 ? 8.363 7.806 2.845 1.00 72.25 90 ILE A O 1
ATOM 715 N N . PRO A 1 91 ? 7.447 9.848 2.746 1.00 77.19 91 PRO A N 1
ATOM 716 C CA . PRO A 1 91 ? 7.731 10.162 4.150 1.00 77.19 91 PRO A CA 1
ATOM 717 C C . PRO A 1 91 ? 6.930 9.320 5.156 1.00 77.19 91 PRO A C 1
ATOM 719 O O . PRO A 1 91 ? 7.345 9.204 6.307 1.00 77.19 91 PRO A O 1
ATOM 722 N N . MET A 1 92 ? 5.809 8.734 4.737 1.00 86.25 92 MET A N 1
ATOM 723 C CA . MET A 1 92 ? 4.907 7.930 5.566 1.00 86.25 92 MET A CA 1
ATOM 724 C C . MET A 1 92 ? 4.096 6.961 4.693 1.00 86.25 92 MET A C 1
ATOM 726 O O . MET A 1 92 ? 4.047 7.174 3.484 1.00 86.25 92 MET A O 1
ATOM 730 N N . PRO A 1 93 ? 3.469 5.913 5.254 1.00 90.81 93 PRO A N 1
ATOM 731 C CA . PRO A 1 93 ? 2.576 5.063 4.477 1.00 90.81 93 PRO A CA 1
ATOM 732 C C . PRO A 1 93 ? 1.409 5.871 3.890 1.00 90.81 93 PRO A C 1
ATOM 734 O O . PRO A 1 93 ? 0.798 6.686 4.589 1.00 90.81 93 PRO A O 1
ATOM 737 N N . LEU A 1 94 ? 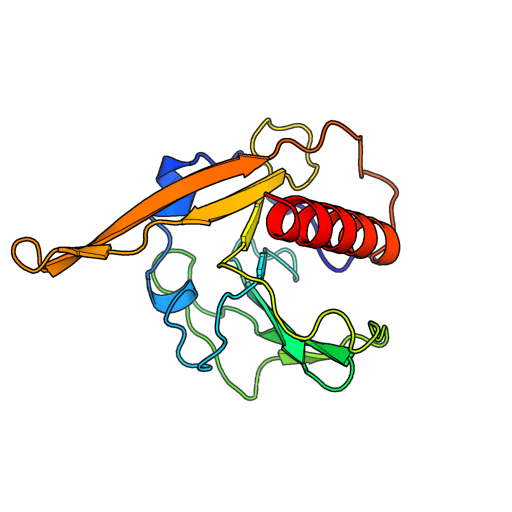1.112 5.623 2.618 1.00 89.81 94 LEU A N 1
ATOM 738 C CA . LEU A 1 94 ? 0.013 6.242 1.877 1.00 89.81 94 LEU A CA 1
ATOM 739 C C . LEU A 1 94 ? -0.926 5.153 1.373 1.00 89.81 94 LEU A C 1
ATOM 741 O O . LEU A 1 94 ? -0.443 4.131 0.896 1.00 89.81 94 LEU A O 1
ATOM 745 N N . VAL A 1 95 ? -2.235 5.382 1.436 1.00 90.25 95 VAL A N 1
ATOM 746 C CA . VAL A 1 95 ? -3.238 4.530 0.787 1.00 90.25 95 VAL A CA 1
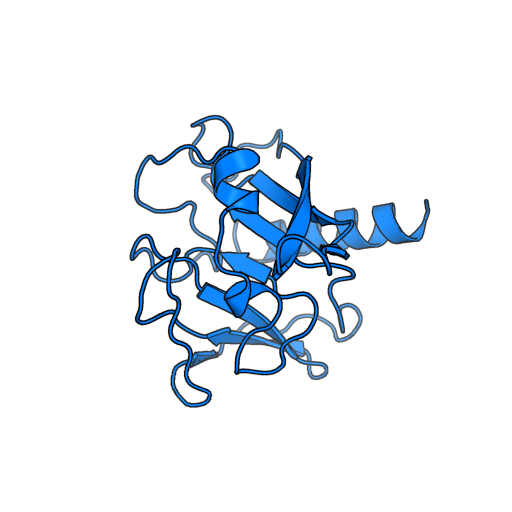ATOM 747 C C . VAL A 1 95 ? -4.001 5.353 -0.238 1.00 90.25 95 VAL A C 1
ATOM 749 O O . VAL A 1 95 ? -4.430 6.460 0.081 1.00 90.25 95 VAL A O 1
ATOM 752 N N . PHE A 1 96 ? -4.158 4.822 -1.447 1.00 87.12 96 PHE A N 1
ATOM 753 C CA . PHE A 1 96 ? -5.037 5.383 -2.466 1.00 87.12 96 PHE A CA 1
ATOM 754 C C . PHE A 1 96 ? -6.323 4.572 -2.539 1.00 87.12 96 PHE A C 1
ATOM 756 O O . PHE A 1 96 ? -6.282 3.367 -2.792 1.00 87.12 96 PHE A O 1
ATOM 763 N N . ALA A 1 97 ? -7.444 5.236 -2.281 1.00 86.56 97 ALA A N 1
ATOM 764 C CA . ALA A 1 97 ? -8.773 4.644 -2.270 1.00 86.56 97 ALA A CA 1
ATOM 765 C C . ALA A 1 97 ? -9.831 5.741 -2.438 1.00 86.56 97 ALA A C 1
ATOM 767 O O . ALA A 1 97 ? -9.580 6.879 -2.064 1.00 86.56 97 ALA A O 1
ATOM 768 N N . ASP A 1 98 ? -10.995 5.396 -2.973 1.00 86.12 98 ASP A N 1
ATOM 769 C CA . ASP A 1 98 ? -12.122 6.322 -3.133 1.00 86.12 98 ASP A CA 1
ATOM 770 C C . ASP A 1 98 ? -12.759 6.624 -1.757 1.00 86.12 98 ASP A C 1
ATOM 772 O O . ASP A 1 98 ? -13.204 5.695 -1.073 1.00 86.12 98 ASP A O 1
ATOM 776 N N . ASN A 1 99 ? -12.752 7.884 -1.307 1.00 87.50 99 ASN A N 1
ATOM 777 C CA . ASN A 1 99 ? -13.286 8.305 -0.004 1.00 87.50 99 ASN A CA 1
ATOM 778 C C . ASN A 1 99 ? -14.684 8.940 -0.095 1.00 87.50 99 ASN A C 1
ATOM 780 O O . ASN A 1 99 ? -15.403 8.955 0.912 1.00 87.50 99 ASN A O 1
ATOM 784 N N . ASP A 1 100 ? -15.095 9.440 -1.261 1.00 85.88 100 ASP A N 1
ATOM 785 C CA . ASP A 1 100 ? -16.353 10.181 -1.416 1.00 85.88 100 ASP A CA 1
ATOM 786 C C . ASP A 1 100 ? -17.328 9.602 -2.462 1.00 85.88 100 ASP A C 1
ATOM 788 O O . ASP A 1 100 ? -18.491 10.019 -2.540 1.00 85.88 100 ASP A O 1
ATOM 792 N N . GLY A 1 101 ? -16.919 8.545 -3.160 1.00 84.12 101 GLY A N 1
ATOM 793 C CA . GLY A 1 101 ? -17.709 7.813 -4.141 1.00 84.12 101 GLY A CA 1
ATOM 794 C C . GLY A 1 101 ? -17.670 8.406 -5.545 1.00 84.12 101 GLY A C 1
ATOM 795 O O . GLY A 1 101 ? -18.510 8.022 -6.372 1.00 84.12 101 GLY A O 1
ATOM 796 N N . ASP A 1 102 ? -16.762 9.342 -5.826 1.00 79.38 102 ASP A N 1
ATOM 797 C CA . ASP A 1 102 ? -16.598 9.943 -7.150 1.00 79.38 102 ASP A CA 1
ATOM 798 C C . ASP A 1 102 ? -15.809 9.064 -8.139 1.00 79.38 102 ASP A C 1
ATOM 800 O O . ASP A 1 102 ? -15.830 9.327 -9.346 1.00 79.38 102 ASP A O 1
ATOM 804 N N . LYS A 1 103 ? -15.276 7.930 -7.656 1.00 76.75 103 LYS A N 1
ATOM 805 C CA . LYS A 1 103 ? -14.476 6.933 -8.389 1.00 76.75 103 LYS A CA 1
ATOM 806 C C . LYS A 1 103 ? -13.073 7.391 -8.755 1.00 76.75 103 LYS A C 1
ATOM 808 O O . LYS A 1 103 ? -12.401 6.698 -9.529 1.00 76.75 103 LYS A O 1
ATOM 813 N N . ASP A 1 104 ? -12.614 8.490 -8.182 1.00 75.81 104 ASP A N 1
ATOM 814 C CA . ASP A 1 104 ? -11.229 8.896 -8.232 1.00 75.81 104 ASP A CA 1
ATOM 815 C C . ASP A 1 104 ? -10.517 8.516 -6.922 1.00 75.81 104 ASP A C 1
ATOM 817 O O . ASP A 1 104 ? -11.092 8.570 -5.838 1.00 75.81 104 ASP A O 1
ATOM 821 N N . PRO A 1 105 ? -9.256 8.047 -6.977 1.00 77.19 105 PRO A N 1
ATOM 822 C CA . PRO A 1 105 ? -8.541 7.716 -5.753 1.00 77.19 105 PRO A CA 1
ATOM 823 C C . PRO A 1 105 ? -8.188 8.971 -4.947 1.00 77.19 105 PRO A C 1
ATOM 825 O O . PRO A 1 105 ? -7.360 9.787 -5.375 1.00 77.19 105 PRO A O 1
ATOM 828 N N . ASP A 1 106 ? -8.709 9.047 -3.728 1.00 83.62 106 ASP A N 1
ATOM 829 C CA . ASP A 1 106 ? -8.239 9.955 -2.691 1.00 83.62 106 ASP A CA 1
ATOM 830 C C . ASP A 1 106 ? -7.007 9.407 -1.992 1.00 83.62 106 ASP A C 1
ATOM 832 O O . ASP A 1 106 ? -6.660 8.224 -2.079 1.00 83.62 106 ASP A O 1
ATOM 836 N N . MET A 1 107 ? -6.324 10.288 -1.265 1.00 86.50 107 MET A N 1
ATOM 837 C CA . MET A 1 107 ? -5.109 9.923 -0.561 1.00 86.50 107 MET A CA 1
ATOM 838 C C . MET A 1 107 ? -5.323 9.916 0.951 1.00 86.50 107 MET A C 1
ATOM 840 O O . MET A 1 107 ? -5.550 10.947 1.587 1.00 86.50 107 MET A O 1
ATOM 844 N N . PHE A 1 108 ? -5.135 8.744 1.546 1.00 90.00 108 PHE A N 1
ATOM 845 C CA . PHE A 1 108 ? -5.088 8.541 2.984 1.00 90.00 108 PHE A CA 1
ATOM 846 C C . PHE A 1 108 ? -3.633 8.479 3.450 1.00 90.00 108 PHE A C 1
ATOM 848 O O . PHE A 1 108 ? -2.824 7.707 2.939 1.00 90.00 108 PHE A O 1
ATOM 855 N N . LEU A 1 109 ? -3.294 9.267 4.462 1.00 91.19 109 LEU A N 1
ATOM 856 C CA . LEU A 1 109 ? -1.989 9.272 5.107 1.00 91.19 109 LEU A CA 1
ATOM 857 C C . LEU A 1 109 ? -2.105 8.561 6.446 1.00 91.19 109 LEU A C 1
ATOM 859 O O . LEU A 1 109 ? -2.918 8.957 7.284 1.00 91.19 109 LEU A O 1
ATOM 863 N N . ILE A 1 110 ? -1.261 7.555 6.668 1.00 91.81 110 ILE A N 1
ATOM 864 C CA . ILE A 1 110 ? -1.186 6.866 7.956 1.00 91.81 110 ILE A CA 1
ATOM 865 C C . ILE A 1 110 ? -0.084 7.518 8.794 1.00 91.81 110 ILE A C 1
ATOM 867 O O . ILE A 1 110 ? 1.104 7.405 8.486 1.00 91.81 110 ILE A O 1
ATOM 871 N N . THR A 1 111 ? -0.474 8.187 9.876 1.00 90.12 111 THR A N 1
ATOM 872 C CA . THR A 1 111 ? 0.425 8.878 10.808 1.00 90.12 111 THR A CA 1
ATOM 873 C C . THR A 1 111 ? 0.344 8.290 12.213 1.00 90.12 111 THR A C 1
ATOM 875 O O . THR A 1 111 ? -0.460 7.404 12.500 1.00 90.12 111 THR A O 1
ATOM 878 N N . ASP A 1 112 ? 1.231 8.755 13.097 1.00 88.44 112 ASP A N 1
ATOM 879 C CA . ASP A 1 112 ? 1.196 8.450 14.533 1.00 88.44 112 ASP A CA 1
ATOM 880 C C . ASP A 1 112 ? 1.116 6.956 14.888 1.00 88.44 112 ASP A C 1
ATOM 882 O O . ASP A 1 112 ? 0.535 6.585 15.908 1.00 88.44 112 ASP A O 1
ATOM 886 N N . VAL A 1 113 ? 1.749 6.096 14.080 1.00 89.50 113 VAL A N 1
ATOM 887 C CA . VAL A 1 113 ? 1.784 4.646 14.311 1.00 89.50 113 VAL A CA 1
ATOM 888 C C . VAL A 1 113 ? 2.518 4.350 15.623 1.00 89.50 113 VAL A C 1
ATOM 890 O O . VAL A 1 113 ? 3.744 4.451 15.708 1.00 89.50 113 VAL A O 1
ATOM 893 N N . LYS A 1 114 ? 1.765 3.991 16.664 1.00 90.06 114 LYS A N 1
ATOM 894 C CA . LYS A 1 114 ? 2.259 3.757 18.028 1.00 90.06 114 LYS A CA 1
ATOM 895 C C . LYS A 1 114 ? 1.853 2.371 18.496 1.00 90.06 114 LYS A C 1
ATOM 897 O O . LYS A 1 114 ? 0.701 1.969 18.364 1.00 90.06 114 LYS A O 1
ATOM 902 N N . TYR A 1 115 ? 2.796 1.642 19.081 1.00 89.69 115 TYR A N 1
ATOM 903 C CA . TYR A 1 115 ? 2.499 0.354 19.694 1.00 89.69 115 TYR A CA 1
ATOM 904 C C . TYR A 1 115 ? 1.954 0.548 21.111 1.00 89.69 115 TYR A C 1
ATOM 906 O O . TYR A 1 115 ? 2.641 1.082 21.987 1.00 89.69 115 TYR A O 1
ATOM 914 N N . ASN A 1 116 ? 0.729 0.087 21.352 1.00 89.81 116 ASN A N 1
ATOM 915 C CA . ASN A 1 116 ? 0.154 0.018 22.683 1.00 89.81 116 ASN A CA 1
ATOM 916 C C . ASN A 1 116 ? 0.649 -1.257 23.382 1.00 89.81 116 ASN A C 1
ATOM 918 O O . ASN A 1 116 ? 0.206 -2.369 23.098 1.00 89.81 116 ASN A O 1
ATOM 922 N N . ASN A 1 117 ? 1.552 -1.091 24.351 1.00 91.06 117 ASN A N 1
ATOM 923 C CA . ASN A 1 117 ? 2.120 -2.206 25.112 1.00 91.06 117 ASN A CA 1
ATOM 924 C C . ASN A 1 117 ? 1.104 -2.959 25.987 1.00 91.06 117 ASN A C 1
ATOM 926 O O . ASN A 1 117 ? 1.393 -4.098 26.365 1.00 91.06 117 ASN A O 1
ATOM 930 N N . VAL A 1 118 ? -0.029 -2.337 26.327 1.00 92.56 118 VAL A N 1
ATOM 931 C CA . VAL A 1 118 ? -1.083 -2.922 27.168 1.00 92.56 118 VAL A CA 1
ATOM 932 C C . VAL A 1 118 ? -2.012 -3.776 26.316 1.00 92.56 118 VAL A C 1
ATOM 934 O O . VAL A 1 118 ? -2.173 -4.961 26.586 1.00 92.56 118 VAL A O 1
ATOM 937 N N . GLU A 1 119 ? -2.565 -3.192 25.254 1.00 91.44 119 GLU A N 1
ATOM 938 C CA . GLU A 1 119 ? -3.509 -3.869 24.353 1.00 91.44 119 GLU A CA 1
ATOM 939 C C . GLU A 1 119 ? -2.812 -4.807 23.362 1.00 91.44 119 GLU A C 1
ATOM 941 O O . GLU A 1 119 ? -3.462 -5.644 22.745 1.00 91.44 119 GLU A O 1
ATOM 946 N N . LYS A 1 120 ? -1.484 -4.688 23.219 1.00 89.44 120 LYS A N 1
ATOM 947 C CA . LYS A 1 120 ? -0.678 -5.395 22.212 1.00 89.44 120 LYS A CA 1
ATOM 948 C C . LYS A 1 120 ? -1.128 -5.095 20.777 1.00 89.44 120 LYS A C 1
ATOM 950 O O . LYS A 1 120 ? -0.948 -5.920 19.886 1.00 89.44 120 LYS A O 1
ATOM 955 N N . THR A 1 121 ? -1.659 -3.897 20.551 1.00 86.94 121 THR A N 1
ATOM 956 C CA . THR A 1 121 ? -2.161 -3.405 19.262 1.00 86.94 121 THR A CA 1
ATOM 957 C C . THR A 1 121 ? -1.345 -2.211 18.770 1.00 86.94 121 THR A C 1
ATOM 959 O O . THR A 1 121 ? -0.645 -1.552 19.541 1.00 86.94 121 THR A O 1
ATOM 962 N N . PHE A 1 122 ? -1.434 -1.916 17.474 1.00 88.81 122 PHE A N 1
ATOM 963 C CA . PHE A 1 122 ? -0.947 -0.655 16.921 1.00 88.81 122 PHE A CA 1
ATOM 964 C C . PHE A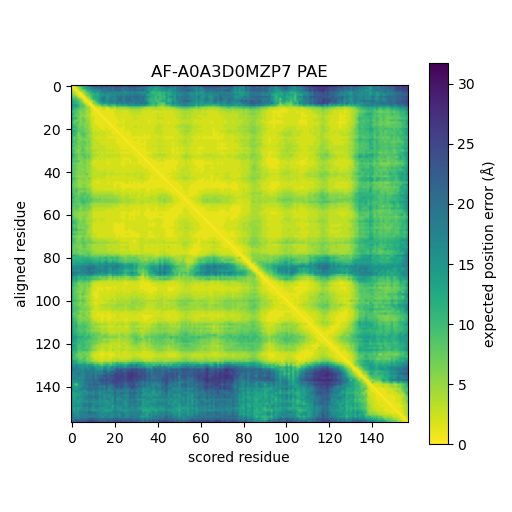 1 122 ? -2.106 0.331 16.814 1.00 88.81 122 PHE A C 1
ATOM 966 O O . PHE A 1 122 ? -3.140 0.009 16.234 1.00 88.81 122 PHE A O 1
ATOM 973 N N . GLN A 1 123 ? -1.910 1.528 17.352 1.00 89.81 123 GLN A N 1
ATOM 974 C CA . GLN A 1 123 ? -2.777 2.676 17.121 1.00 89.81 123 GLN A CA 1
ATOM 975 C C . GLN A 1 123 ? -2.198 3.503 15.977 1.00 89.81 123 GLN A C 1
ATOM 977 O O . GLN A 1 123 ? -0.979 3.646 15.873 1.00 89.81 123 GLN A O 1
ATOM 982 N N . LYS A 1 124 ? -3.072 4.016 15.112 1.00 91.25 124 LYS A N 1
ATOM 983 C CA . LYS A 1 124 ? -2.724 4.783 13.914 1.00 91.25 124 LYS A CA 1
ATOM 984 C C . LYS A 1 124 ? -3.692 5.954 13.798 1.00 91.25 124 LYS A C 1
ATOM 986 O O . LYS A 1 124 ? -4.877 5.797 14.095 1.00 91.25 124 LYS A O 1
ATOM 991 N N . GLU A 1 125 ? -3.204 7.093 13.338 1.00 93.38 125 GLU A N 1
ATOM 992 C CA . GLU A 1 125 ? -4.049 8.195 12.886 1.00 93.38 125 GLU A CA 1
ATOM 993 C C . GLU A 1 125 ? -4.130 8.154 11.358 1.00 93.38 125 GLU A C 1
ATOM 995 O O . GLU A 1 125 ? -3.140 7.864 10.687 1.00 93.38 125 GLU A O 1
ATOM 1000 N N . VAL A 1 126 ? -5.315 8.418 10.807 1.00 93.44 126 VAL A N 1
ATOM 1001 C CA . VAL A 1 126 ? -5.530 8.475 9.359 1.00 93.44 126 VAL A CA 1
ATOM 1002 C C . VAL A 1 126 ? -6.001 9.872 8.979 1.00 93.44 126 VAL A C 1
ATOM 1004 O O . VAL A 1 126 ? -7.045 10.343 9.438 1.00 93.44 126 VAL A O 1
ATOM 1007 N N . LYS A 1 127 ? -5.229 10.539 8.122 1.00 91.69 127 LYS A N 1
ATOM 1008 C CA . LYS A 1 127 ? -5.597 11.824 7.513 1.00 91.69 127 LYS A CA 1
ATOM 1009 C C . LYS A 1 127 ? -6.016 11.581 6.074 1.00 91.69 127 LYS A C 1
ATOM 1011 O O . LYS A 1 127 ? -5.426 10.740 5.416 1.00 91.69 127 LYS A O 1
ATOM 1016 N N . VAL A 1 128 ? -7.013 12.316 5.598 1.00 85.88 128 VAL A N 1
ATOM 1017 C CA . VAL A 1 128 ? -7.477 12.239 4.206 1.00 85.88 128 VAL A CA 1
ATOM 1018 C C . VAL A 1 128 ? -7.153 13.554 3.528 1.00 85.88 128 VAL A C 1
ATOM 1020 O O . VAL A 1 128 ? -7.334 14.618 4.126 1.00 85.88 128 VAL A O 1
ATOM 1023 N N . MET A 1 129 ? -6.641 13.459 2.311 1.00 82.69 129 MET A N 1
ATOM 1024 C CA . MET A 1 129 ? -6.526 14.561 1.376 1.00 82.69 129 MET A CA 1
ATOM 1025 C C . MET A 1 129 ? -7.435 14.235 0.202 1.00 82.69 129 MET A C 1
ATOM 1027 O O . MET A 1 129 ? -7.087 13.384 -0.616 1.00 82.69 129 MET A O 1
ATOM 1031 N N . GLU A 1 130 ? -8.582 14.911 0.170 1.00 72.06 130 GLU A N 1
ATOM 1032 C CA . GLU A 1 130 ? -9.508 14.833 -0.957 1.00 72.06 130 GLU A CA 1
ATOM 1033 C C . GLU A 1 130 ? -8.806 15.358 -2.198 1.00 72.06 130 GLU A C 1
ATOM 1035 O O . GLU A 1 130 ? -8.143 16.411 -2.168 1.00 72.06 130 GLU A O 1
ATOM 1040 N N . ASN A 1 131 ? -8.982 14.652 -3.296 1.00 64.50 131 ASN A N 1
ATOM 1041 C CA . ASN A 1 131 ? -8.512 15.126 -4.568 1.00 64.50 131 ASN A CA 1
ATOM 1042 C C . ASN A 1 131 ? -9.662 15.840 -5.276 1.00 64.50 131 ASN A C 1
ATOM 1044 O O . ASN A 1 131 ? -10.517 15.223 -5.881 1.00 64.50 131 ASN A O 1
ATOM 1048 N N . SER A 1 132 ? -9.705 17.173 -5.224 1.00 56.97 132 SER A N 1
ATOM 1049 C CA . SER A 1 132 ? -10.824 17.936 -5.804 1.00 56.97 132 SER A CA 1
ATOM 1050 C C . SER A 1 132 ? -10.869 17.943 -7.344 1.00 56.97 132 SER A C 1
ATOM 1052 O O . SER A 1 132 ? -11.496 18.828 -7.932 1.00 56.97 132 SER A O 1
ATOM 1054 N N . PHE A 1 133 ? -10.104 17.083 -8.011 1.00 52.69 133 PHE A N 1
ATOM 1055 C CA . PHE A 1 133 ? -9.988 17.043 -9.461 1.00 52.69 133 PHE A CA 1
ATOM 1056 C C . PHE A 1 133 ? -10.524 15.697 -9.936 1.00 52.69 133 PHE A C 1
ATOM 1058 O O . PHE A 1 133 ? -10.111 14.672 -9.430 1.00 52.69 133 PHE A O 1
ATOM 1065 N N . ASP A 1 134 ? -11.407 15.720 -10.927 1.00 50.09 134 ASP A N 1
ATOM 1066 C CA . ASP A 1 134 ? -11.883 14.520 -11.615 1.00 50.09 134 ASP A CA 1
ATOM 1067 C C . ASP A 1 134 ? -10.690 13.889 -12.378 1.00 50.09 134 ASP A C 1
ATOM 1069 O O . ASP A 1 134 ? -10.168 14.487 -13.336 1.00 50.09 134 ASP A O 1
ATOM 1073 N N . PHE A 1 135 ? -10.175 12.745 -11.910 1.00 53.53 135 PHE A N 1
ATOM 1074 C CA . PHE A 1 135 ? -9.021 12.028 -12.482 1.00 53.53 135 PHE A CA 1
ATOM 1075 C C . PHE A 1 135 ? -9.392 10.977 -13.514 1.00 53.53 135 PHE A C 1
ATOM 1077 O O . PHE A 1 135 ? -8.482 10.325 -14.046 1.00 53.53 135 PHE A O 1
ATOM 1084 N N . SER A 1 136 ? -10.663 10.900 -13.910 1.00 49.09 136 SER A N 1
ATOM 1085 C CA . SER A 1 136 ? -11.197 9.912 -14.856 1.00 49.09 136 SER A CA 1
ATOM 1086 C C . SER A 1 136 ? -10.450 9.794 -16.199 1.00 49.09 136 SER A C 1
ATOM 1088 O O . SER A 1 136 ? -10.708 8.867 -16.970 1.00 49.09 136 SER A O 1
ATOM 1090 N N . HIS A 1 137 ? -9.511 10.700 -16.506 1.00 45.62 137 HIS A N 1
ATOM 1091 C CA . HIS A 1 137 ? -8.779 10.759 -17.772 1.00 45.62 137 HIS A CA 1
ATOM 1092 C C . HIS A 1 137 ? -7.241 10.838 -17.681 1.00 45.62 137 HIS A C 1
ATOM 1094 O O . HIS A 1 137 ? -6.594 10.930 -18.730 1.00 45.62 137 HIS A O 1
ATOM 1100 N N . TYR A 1 138 ? -6.610 10.805 -16.501 1.00 50.41 138 TYR A N 1
ATOM 1101 C CA . TYR A 1 138 ? -5.170 11.094 -16.412 1.00 50.41 138 TYR A CA 1
ATOM 1102 C C . TYR A 1 138 ? -4.248 9.874 -16.311 1.00 50.41 138 TYR A C 1
ATOM 1104 O O . TYR A 1 138 ? -4.491 8.877 -15.640 1.00 50.41 138 TYR A O 1
ATOM 1112 N N . THR A 1 139 ? -3.110 9.992 -16.992 1.00 52.88 139 THR A N 1
ATOM 1113 C CA . THR A 1 139 ? -1.999 9.037 -16.967 1.00 52.88 139 THR A CA 1
ATOM 1114 C C . THR A 1 139 ? -1.203 9.117 -15.665 1.00 52.88 139 THR A C 1
ATOM 1116 O O . THR A 1 139 ? -1.158 10.170 -15.034 1.00 52.88 139 THR A O 1
ATOM 1119 N N . LEU A 1 140 ? -0.470 8.043 -15.348 1.00 52.47 140 LEU A N 1
ATOM 1120 C CA . LEU A 1 140 ? 0.535 7.914 -14.282 1.00 52.47 140 LEU A CA 1
ATOM 1121 C C . LEU A 1 140 ? 1.281 9.212 -13.907 1.00 52.47 140 LEU A C 1
ATOM 1123 O O . LEU A 1 140 ? 1.484 9.513 -12.734 1.00 52.47 140 LEU A O 1
ATOM 1127 N N . ILE A 1 141 ? 1.681 9.993 -14.908 1.00 50.69 141 ILE A N 1
ATOM 1128 C CA . ILE A 1 141 ? 2.410 11.252 -14.737 1.00 50.69 141 ILE A CA 1
ATOM 1129 C C . ILE A 1 141 ? 1.652 12.247 -13.844 1.00 50.69 141 ILE A C 1
ATOM 1131 O O . ILE A 1 141 ? 2.282 12.911 -13.029 1.00 50.69 141 ILE A O 1
ATOM 1135 N N . THR A 1 142 ? 0.324 12.334 -13.932 1.00 55.88 142 THR A N 1
ATOM 1136 C CA . THR A 1 142 ? -0.465 13.283 -13.133 1.00 55.88 142 THR A CA 1
ATOM 1137 C C . THR A 1 142 ? -0.548 12.852 -11.669 1.00 55.88 142 THR A C 1
ATOM 1139 O O . THR A 1 142 ? -0.369 13.683 -10.787 1.00 55.88 142 THR A O 1
ATOM 1142 N N . ILE A 1 143 ? -0.703 11.553 -11.396 1.00 59.44 143 ILE A N 1
ATOM 1143 C CA . ILE A 1 143 ? -0.693 10.996 -10.031 1.00 59.44 143 ILE A CA 1
ATOM 1144 C C . ILE A 1 143 ? 0.682 11.190 -9.382 1.00 59.44 143 ILE A C 1
ATOM 1146 O O . ILE A 1 143 ? 0.781 11.631 -8.240 1.00 59.44 143 ILE A O 1
ATOM 1150 N N . ILE A 1 144 ? 1.763 10.932 -10.127 1.00 59.47 144 ILE A N 1
ATOM 1151 C CA . ILE A 1 144 ? 3.128 11.207 -9.662 1.00 59.47 144 ILE A CA 1
ATOM 1152 C C . ILE A 1 144 ? 3.324 12.703 -9.410 1.00 59.47 144 ILE A C 1
ATOM 1154 O O . ILE A 1 144 ? 3.962 13.069 -8.430 1.00 59.47 144 ILE A O 1
ATOM 1158 N N . LEU A 1 145 ? 2.797 13.582 -10.267 1.00 60.59 145 LEU A N 1
ATOM 1159 C CA . LEU A 1 145 ? 2.879 15.030 -10.063 1.00 60.59 145 LEU A CA 1
ATOM 1160 C C . LEU A 1 145 ? 2.137 15.461 -8.795 1.00 60.59 145 LEU A C 1
ATOM 1162 O O . LEU A 1 145 ? 2.681 16.265 -8.042 1.00 60.59 145 LEU A O 1
ATOM 1166 N N . VAL A 1 146 ? 0.961 14.893 -8.514 1.00 62.50 146 VAL A N 1
ATOM 1167 C CA . VAL A 1 146 ? 0.235 15.119 -7.255 1.00 62.50 146 VAL A CA 1
ATOM 1168 C C . VAL A 1 146 ? 1.057 14.613 -6.067 1.00 62.50 146 VAL A C 1
ATOM 1170 O O . VAL A 1 146 ? 1.289 15.376 -5.133 1.00 62.50 146 VAL A O 1
ATOM 1173 N N . LEU A 1 147 ? 1.607 13.395 -6.131 1.00 64.38 147 LEU A N 1
ATOM 1174 C CA . LEU A 1 147 ? 2.517 12.856 -5.110 1.00 64.38 147 LEU A CA 1
ATOM 1175 C C . LEU A 1 147 ? 3.738 13.761 -4.885 1.00 64.38 147 LEU A C 1
ATOM 1177 O O . LEU A 1 147 ? 4.093 14.037 -3.743 1.00 64.38 147 LEU A O 1
ATOM 1181 N N . ILE A 1 148 ? 4.370 14.265 -5.950 1.00 63.34 148 ILE A N 1
ATOM 1182 C CA . ILE A 1 148 ? 5.509 15.190 -5.870 1.00 63.34 148 ILE A CA 1
ATOM 1183 C C . ILE A 1 148 ? 5.087 16.499 -5.203 1.00 63.34 148 ILE A C 1
ATOM 1185 O O . ILE A 1 148 ? 5.781 16.962 -4.300 1.00 63.34 148 ILE A O 1
ATOM 1189 N N . ILE A 1 149 ? 3.963 17.091 -5.615 1.00 63.47 149 ILE A N 1
ATOM 1190 C CA . ILE A 1 149 ? 3.446 18.336 -5.036 1.00 63.47 149 ILE A CA 1
ATOM 1191 C C . ILE A 1 149 ? 3.157 18.138 -3.548 1.00 63.47 149 ILE A C 1
ATOM 1193 O O . ILE A 1 149 ? 3.607 18.938 -2.732 1.00 63.47 149 ILE A O 1
ATOM 1197 N N . VAL A 1 150 ? 2.492 17.047 -3.172 1.00 62.19 150 VAL A N 1
ATOM 1198 C CA . VAL A 1 150 ? 2.172 16.749 -1.774 1.00 62.19 150 VAL A CA 1
ATOM 1199 C C . VAL A 1 150 ? 3.435 16.495 -0.949 1.00 62.19 150 VAL A C 1
ATOM 1201 O O . VAL A 1 150 ? 3.587 17.077 0.124 1.00 62.19 150 VAL A O 1
ATOM 1204 N N . ILE A 1 151 ? 4.387 15.697 -1.444 1.00 62.09 151 ILE A N 1
ATOM 1205 C CA . ILE A 1 151 ? 5.670 15.455 -0.760 1.00 62.09 151 ILE A CA 1
ATOM 1206 C C . ILE A 1 151 ? 6.445 16.768 -0.573 1.00 62.09 151 ILE A C 1
ATOM 1208 O O . ILE A 1 151 ? 7.047 16.980 0.482 1.00 62.09 151 ILE A O 1
ATOM 1212 N N . LEU A 1 152 ? 6.445 17.653 -1.576 1.00 60.16 152 LEU A N 1
ATOM 1213 C CA . LEU A 1 152 ? 7.083 18.966 -1.482 1.00 60.16 152 LEU A CA 1
ATOM 1214 C C . LEU A 1 152 ? 6.377 19.866 -0.462 1.00 60.16 152 LEU A C 1
ATOM 1216 O O . LEU A 1 152 ? 7.060 20.503 0.333 1.00 60.16 152 LEU A O 1
ATOM 1220 N N . LEU A 1 153 ? 5.043 19.886 -0.435 1.00 59.78 153 LEU A N 1
ATOM 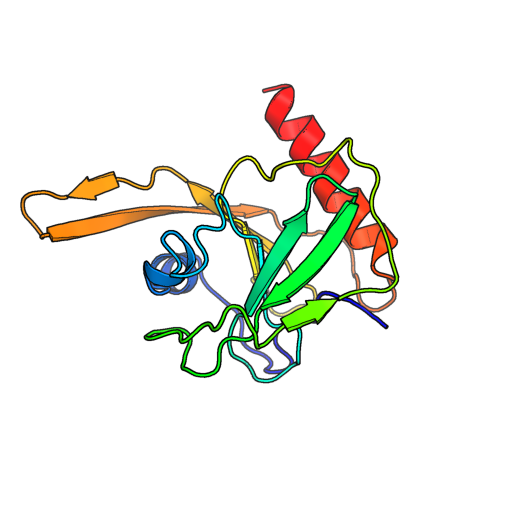1221 C CA . LEU A 1 153 ? 4.267 20.675 0.526 1.00 59.78 153 LEU A CA 1
ATOM 1222 C C . LEU A 1 153 ? 4.472 20.192 1.969 1.00 59.78 153 LEU A C 1
ATOM 1224 O O . LEU A 1 153 ? 4.657 21.015 2.860 1.00 59.78 153 LEU A O 1
ATOM 1228 N N . ILE A 1 154 ? 4.519 18.876 2.197 1.00 58.66 154 ILE A N 1
ATOM 1229 C CA . ILE A 1 154 ? 4.760 18.296 3.529 1.00 58.66 154 ILE A CA 1
ATOM 1230 C C . ILE A 1 154 ? 6.178 18.603 4.030 1.00 58.66 154 ILE A C 1
ATOM 1232 O O . ILE A 1 154 ? 6.362 18.797 5.222 1.00 58.66 154 ILE A O 1
ATOM 1236 N N . LYS A 1 155 ? 7.189 18.674 3.152 1.00 54.59 155 LYS A N 1
ATOM 1237 C CA . LYS A 1 155 ? 8.571 19.016 3.549 1.00 54.59 155 LYS A CA 1
ATOM 1238 C C . LYS A 1 155 ? 8.777 20.491 3.921 1.00 54.59 155 LYS A C 1
ATOM 1240 O O . LYS A 1 155 ? 9.835 20.817 4.454 1.00 54.59 155 LYS A O 1
ATOM 1245 N N . ILE A 1 156 ? 7.839 21.372 3.572 1.00 46.84 156 ILE A N 1
ATOM 1246 C CA . ILE A 1 156 ? 7.928 22.824 3.815 1.00 46.84 156 ILE A CA 1
ATOM 1247 C C . ILE A 1 156 ? 7.203 23.229 5.117 1.00 46.84 156 ILE A C 1
ATOM 1249 O O . ILE A 1 156 ? 7.427 24.332 5.616 1.00 46.84 156 ILE A O 1
ATOM 1253 N N . LEU A 1 157 ? 6.376 22.342 5.679 1.00 45.22 157 LEU A N 1
ATOM 1254 C CA . LEU A 1 157 ? 5.702 22.488 6.977 1.00 45.22 157 LEU A CA 1
ATOM 1255 C C . LEU A 1 157 ? 6.507 21.821 8.100 1.00 45.22 157 LEU A C 1
ATOM 1257 O O . LEU A 1 157 ? 6.472 22.368 9.224 1.00 45.22 157 LEU A O 1
#

pLDDT: mean 79.89, std 16.29, range [35.5, 97.88]

Secondary structure (DSSP, 8-state):
--S----SS-PPPPHHHHHTS-HHHHT-TT--SS-EEE-SSSSSS-EEEEE-TTS-EEEEP-SS-SSS----TTSEEE-S----TT----SS-EEEE-SSSSSSPEEEEEEEEEEETTTTEEEEEEEEE---S--TT--HHHHHHHHHHHHHHHHH-